Protein AF-A0A8T5QI15-F1 (afdb_monomer_lite)

Structure (mmCIF, N/CA/C/O backbone):
data_AF-A0A8T5QI15-F1
#
_entry.id   AF-A0A8T5QI15-F1
#
loop_
_atom_site.group_PDB
_atom_site.id
_atom_site.type_symbol
_atom_site.label_atom_id
_atom_site.label_alt_id
_atom_site.label_comp_id
_atom_site.label_asym_id
_atom_site.label_entity_id
_atom_site.label_seq_id
_atom_site.pdbx_PDB_ins_code
_atom_site.Cartn_x
_atom_site.Cartn_y
_atom_site.Cartn_z
_atom_site.occupancy
_atom_site.B_iso_or_equiv
_atom_site.auth_seq_id
_atom_site.auth_comp_id
_atom_site.auth_asym_id
_atom_site.auth_atom_id
_atom_site.pdbx_PDB_model_num
ATOM 1 N N . MET A 1 1 ? -49.321 -18.558 -16.484 1.00 40.53 1 MET A N 1
ATOM 2 C CA . MET A 1 1 ? -48.138 -19.032 -15.732 1.00 40.53 1 MET A CA 1
ATOM 3 C C . MET A 1 1 ? -47.062 -17.953 -15.802 1.00 40.53 1 MET A C 1
ATOM 5 O O . MET A 1 1 ? -46.601 -17.663 -16.897 1.00 40.53 1 MET A O 1
ATOM 9 N N . LYS A 1 2 ? -46.728 -17.290 -14.686 1.00 43.88 2 LYS A N 1
ATOM 10 C CA . LYS A 1 2 ? -45.616 -16.323 -14.626 1.00 43.88 2 LYS A CA 1
ATOM 11 C C . LYS A 1 2 ? -44.331 -17.101 -14.332 1.00 43.88 2 LYS A C 1
ATOM 13 O O . LYS A 1 2 ? -44.268 -17.765 -13.304 1.00 43.88 2 LYS A O 1
ATOM 18 N N . LYS A 1 3 ? -43.345 -17.054 -15.235 1.00 44.03 3 LYS A N 1
ATOM 19 C CA . LYS A 1 3 ? -41.995 -17.575 -14.975 1.00 44.03 3 LYS A CA 1
ATOM 20 C C . LYS A 1 3 ? -41.347 -16.692 -13.905 1.00 44.03 3 LYS A C 1
ATOM 22 O O . LYS A 1 3 ? -41.212 -15.491 -14.118 1.00 44.03 3 LYS A O 1
ATOM 27 N N . LEU A 1 4 ? -40.996 -17.279 -12.761 1.00 42.66 4 LEU A N 1
ATOM 28 C CA . LEU A 1 4 ? -40.039 -16.680 -11.836 1.00 42.66 4 LEU A CA 1
ATOM 29 C C . LEU A 1 4 ? -38.669 -16.759 -12.518 1.00 42.66 4 LEU A C 1
ATOM 31 O O . LEU A 1 4 ? -38.132 -17.847 -12.701 1.00 42.66 4 LEU A O 1
ATOM 35 N N . GLU A 1 5 ? -38.136 -15.619 -12.944 1.00 49.59 5 GLU A N 1
ATOM 36 C CA . GLU A 1 5 ? -36.721 -15.507 -13.282 1.00 49.59 5 GLU A CA 1
ATOM 37 C C . GLU A 1 5 ? -35.947 -15.424 -11.963 1.00 49.59 5 GLU A C 1
ATOM 39 O O . GLU A 1 5 ? -35.970 -14.400 -11.277 1.00 49.59 5 GLU A O 1
ATOM 44 N N . GLU A 1 6 ? -35.296 -16.522 -11.576 1.00 47.88 6 GLU A N 1
ATOM 45 C CA . GLU A 1 6 ? -34.283 -16.502 -10.524 1.00 47.88 6 GLU A CA 1
ATOM 46 C C . GLU A 1 6 ? -33.137 -15.593 -10.979 1.00 47.88 6 GLU A C 1
ATOM 48 O O . GLU A 1 6 ? -32.303 -15.953 -11.811 1.00 47.88 6 GLU A O 1
ATOM 53 N N . ARG A 1 7 ? -33.098 -14.375 -10.435 1.00 51.03 7 ARG A N 1
ATOM 54 C CA . ARG A 1 7 ? -31.895 -13.549 -10.471 1.00 51.03 7 ARG A CA 1
ATOM 55 C C . ARG A 1 7 ? -30.858 -14.220 -9.581 1.00 51.03 7 ARG A C 1
ATOM 57 O O . ARG A 1 7 ? -30.904 -14.079 -8.364 1.00 51.03 7 ARG A O 1
ATOM 64 N N . VAL A 1 8 ? -29.923 -14.935 -10.197 1.00 44.97 8 VAL A N 1
ATOM 65 C CA . VAL A 1 8 ? -28.679 -15.338 -9.541 1.00 44.97 8 VAL A CA 1
ATOM 66 C C . VAL A 1 8 ? -27.926 -14.054 -9.198 1.00 44.97 8 VAL A C 1
ATOM 68 O O . VAL A 1 8 ? -27.353 -13.396 -10.065 1.00 44.97 8 VAL A O 1
ATOM 71 N N . GLU A 1 9 ? -28.005 -13.640 -7.939 1.00 50.78 9 GLU A N 1
ATOM 72 C CA . GLU A 1 9 ? -27.246 -12.510 -7.418 1.00 50.78 9 GLU A CA 1
ATOM 73 C C . GLU A 1 9 ? -25.780 -12.960 -7.312 1.00 50.78 9 GLU A C 1
ATOM 75 O O . GLU A 1 9 ? -25.383 -13.630 -6.360 1.00 50.78 9 GLU A O 1
ATOM 80 N N . GLU A 1 10 ? -24.985 -12.696 -8.358 1.00 52.81 10 GLU A N 1
ATOM 81 C CA . GLU A 1 10 ? -23.555 -13.017 -8.365 1.00 52.81 10 GLU A CA 1
ATOM 82 C C . GLU A 1 10 ? -22.890 -12.393 -7.134 1.00 52.81 10 GLU A C 1
ATOM 84 O O . GLU A 1 10 ? -22.953 -11.178 -6.919 1.00 52.81 10 GLU A O 1
ATOM 89 N N . ALA A 1 11 ? -22.242 -13.233 -6.321 1.00 53.06 11 ALA A N 1
ATOM 90 C CA . ALA A 1 11 ? -21.546 -12.782 -5.128 1.00 53.06 11 ALA A CA 1
ATOM 91 C C . ALA A 1 11 ? -20.584 -11.630 -5.481 1.00 53.06 11 ALA A C 1
ATOM 93 O O . ALA A 1 11 ? -19.849 -11.727 -6.471 1.00 53.06 11 ALA A O 1
ATOM 94 N N . PRO A 1 12 ? -20.548 -10.545 -4.684 1.00 56.97 12 PRO A N 1
ATOM 95 C CA . PRO A 1 12 ? -19.725 -9.382 -4.977 1.00 56.97 12 PRO A CA 1
ATOM 96 C C . PRO A 1 12 ? -18.268 -9.800 -5.188 1.00 56.97 12 PRO A C 1
ATOM 98 O O . PRO A 1 12 ? -17.615 -10.286 -4.263 1.00 56.97 12 PRO A O 1
ATOM 101 N N . GLU A 1 13 ? -17.750 -9.596 -6.403 1.00 65.31 13 GLU A N 1
ATOM 102 C CA . GLU A 1 13 ? -16.379 -9.984 -6.736 1.00 65.31 13 GLU A CA 1
ATOM 103 C C . GLU A 1 13 ? -15.408 -9.292 -5.765 1.00 65.31 13 GLU A C 1
ATOM 105 O O . GLU A 1 13 ? -15.380 -8.059 -5.639 1.00 65.31 13 GLU A O 1
ATOM 110 N N . LYS A 1 14 ? -14.654 -10.103 -5.012 1.00 69.62 14 LYS A N 1
ATOM 111 C CA . LYS A 1 14 ? -13.759 -9.618 -3.957 1.00 69.62 14 LYS A CA 1
ATOM 112 C C . LYS A 1 14 ? -12.689 -8.705 -4.561 1.00 69.62 14 LYS A C 1
ATOM 114 O O . LYS A 1 14 ? -12.181 -8.951 -5.653 1.00 69.62 14 LYS A O 1
ATOM 119 N N . THR A 1 15 ? -12.333 -7.641 -3.839 1.00 74.25 15 THR A N 1
ATOM 120 C CA . THR A 1 15 ? -11.245 -6.746 -4.267 1.00 74.25 15 THR A CA 1
ATOM 121 C C . THR A 1 15 ? -9.928 -7.516 -4.260 1.00 74.25 15 THR A C 1
ATOM 123 O O . THR A 1 15 ? -9.578 -8.129 -3.257 1.00 74.25 15 THR A O 1
ATOM 126 N N . GLN A 1 16 ? -9.212 -7.482 -5.379 1.00 82.50 16 GLN A N 1
ATOM 127 C CA . GLN A 1 16 ? -7.931 -8.155 -5.565 1.00 82.50 16 GLN A CA 1
ATOM 128 C C . GLN A 1 16 ? -6.784 -7.156 -5.417 1.00 82.50 16 GLN A C 1
ATOM 130 O O . GLN A 1 16 ? -6.927 -5.986 -5.779 1.00 82.50 16 GLN A O 1
ATOM 135 N N . TYR A 1 17 ? -5.628 -7.631 -4.957 1.00 83.19 17 TYR A N 1
ATOM 136 C CA . TYR A 1 17 ? -4.421 -6.825 -4.791 1.00 83.19 17 TYR A CA 1
ATOM 137 C C . TYR A 1 17 ? -3.203 -7.522 -5.394 1.00 83.19 17 TYR A C 1
ATOM 139 O O . TYR A 1 17 ? -3.154 -8.748 -5.455 1.00 83.19 17 TYR A O 1
ATOM 147 N N . ARG A 1 18 ? -2.219 -6.742 -5.852 1.00 83.56 18 ARG A N 1
ATOM 148 C CA . ARG A 1 18 ? -0.937 -7.262 -6.350 1.00 83.56 18 ARG A CA 1
ATOM 149 C C . ARG A 1 18 ? 0.183 -6.239 -6.223 1.00 83.56 18 ARG A C 1
ATOM 151 O O . ARG A 1 18 ? -0.071 -5.037 -6.236 1.00 83.56 18 ARG A O 1
ATOM 158 N N . ILE A 1 19 ? 1.422 -6.719 -6.235 1.00 84.25 19 ILE A N 1
ATOM 159 C CA . ILE A 1 19 ? 2.612 -5.876 -6.366 1.00 84.25 19 ILE A CA 1
ATOM 160 C C . ILE A 1 19 ? 3.077 -5.882 -7.822 1.00 84.25 19 ILE A C 1
ATOM 162 O O . ILE A 1 19 ? 3.267 -6.942 -8.415 1.00 84.25 19 ILE A O 1
ATOM 166 N N . LYS A 1 20 ? 3.268 -4.698 -8.409 1.00 86.94 20 LYS A N 1
ATOM 167 C CA . LYS A 1 20 ? 3.792 -4.531 -9.769 1.00 86.94 20 LYS A CA 1
ATOM 168 C C . LYS A 1 20 ? 5.178 -3.894 -9.724 1.00 86.94 20 LYS A C 1
ATOM 170 O O . LYS A 1 20 ? 5.340 -2.831 -9.132 1.00 86.94 20 LYS A O 1
ATOM 175 N N . LYS A 1 21 ? 6.153 -4.528 -10.385 1.00 83.38 21 LYS A N 1
ATOM 176 C CA . LYS A 1 21 ? 7.457 -3.927 -10.702 1.00 83.38 21 LYS A CA 1
ATOM 177 C C . LYS A 1 21 ? 7.323 -3.055 -11.949 1.00 83.38 21 LYS A C 1
ATOM 179 O O . LYS A 1 21 ? 6.764 -3.515 -12.943 1.00 83.38 21 LYS A O 1
ATOM 184 N N . VAL A 1 22 ? 7.794 -1.814 -11.882 1.00 82.06 22 VAL A N 1
ATOM 185 C CA . VAL A 1 22 ? 7.758 -0.870 -13.013 1.00 82.06 22 VAL A CA 1
ATOM 186 C C . VAL A 1 22 ? 9.051 -0.943 -13.818 1.00 82.06 22 VAL A C 1
ATOM 188 O O . VAL A 1 22 ? 8.992 -1.160 -15.025 1.00 82.06 22 VAL A O 1
ATOM 191 N N . ARG A 1 23 ? 10.207 -0.885 -13.152 1.00 79.38 23 ARG A N 1
ATOM 192 C CA . ARG A 1 23 ? 11.519 -1.220 -13.724 1.00 79.38 23 ARG A CA 1
ATOM 193 C C . ARG A 1 23 ? 12.021 -2.558 -13.184 1.00 79.38 23 ARG A C 1
ATOM 195 O O . ARG A 1 23 ? 11.716 -2.941 -12.053 1.00 79.38 23 ARG A O 1
ATOM 202 N N . LYS A 1 24 ? 12.786 -3.284 -14.004 1.00 73.88 24 LYS A N 1
ATOM 203 C CA . LYS A 1 24 ? 13.314 -4.614 -13.657 1.00 73.88 24 LYS A CA 1
ATOM 204 C C . LYS A 1 24 ? 14.383 -4.539 -12.561 1.00 73.88 24 LYS A C 1
ATOM 206 O O . LYS A 1 24 ? 14.374 -5.373 -11.657 1.00 73.88 24 LYS A O 1
ATOM 211 N N . ASP A 1 25 ? 15.211 -3.498 -12.608 1.00 74.75 25 ASP A N 1
ATOM 212 C CA . ASP A 1 25 ? 16.479 -3.449 -11.869 1.00 74.75 25 ASP A CA 1
ATOM 213 C C . ASP A 1 25 ? 16.452 -2.522 -10.645 1.00 74.75 25 ASP A C 1
ATOM 215 O O . ASP A 1 25 ? 17.410 -2.475 -9.879 1.00 74.75 25 ASP A O 1
ATOM 219 N N . PHE A 1 26 ? 15.348 -1.803 -10.411 1.00 71.75 26 PHE A N 1
ATOM 220 C CA . PHE A 1 26 ? 15.238 -0.874 -9.286 1.00 71.75 26 PHE A CA 1
ATOM 221 C C . PHE A 1 26 ? 14.334 -1.431 -8.181 1.00 71.75 26 PHE A C 1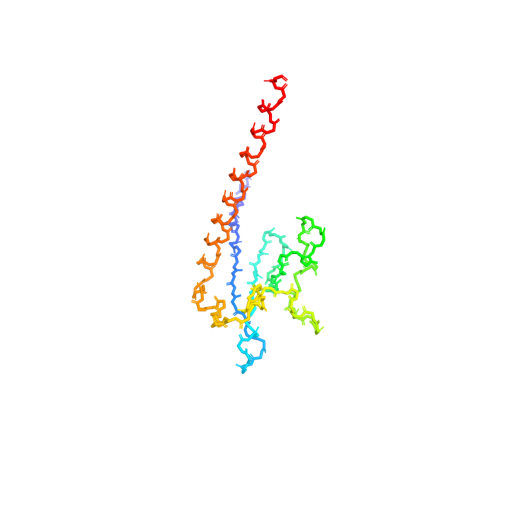
ATOM 223 O O . PHE A 1 26 ? 13.148 -1.698 -8.381 1.00 71.75 26 PHE A O 1
ATOM 230 N N . CYS A 1 27 ? 14.879 -1.612 -6.978 1.00 63.50 27 CYS A N 1
ATOM 231 C CA . CYS A 1 27 ? 14.142 -2.188 -5.850 1.00 63.50 27 CYS A CA 1
ATOM 232 C C . CYS A 1 27 ? 13.020 -1.276 -5.320 1.00 63.50 27 CYS A C 1
ATOM 234 O O . CYS A 1 27 ? 12.024 -1.786 -4.797 1.00 63.50 27 CYS A O 1
ATOM 236 N N . GLY A 1 28 ? 13.150 0.044 -5.509 1.00 65.19 28 GLY A N 1
ATOM 237 C CA . GLY A 1 28 ? 12.154 1.063 -5.156 1.00 65.19 28 GLY A CA 1
ATOM 238 C C . GLY A 1 28 ? 10.891 1.042 -6.026 1.00 65.19 28 GLY A C 1
ATOM 239 O O . GLY A 1 28 ? 9.884 1.643 -5.669 1.00 65.19 28 GLY A O 1
ATOM 240 N N . ASP A 1 29 ? 10.926 0.305 -7.139 1.00 75.75 29 ASP A N 1
ATOM 241 C CA . ASP A 1 29 ? 9.920 0.354 -8.202 1.00 75.75 29 ASP A CA 1
ATOM 242 C C . ASP A 1 29 ? 8.810 -0.696 -8.069 1.00 75.75 29 ASP A C 1
ATOM 244 O O . ASP A 1 29 ? 8.163 -1.091 -9.046 1.00 75.75 29 ASP A O 1
ATOM 248 N N . ARG A 1 30 ? 8.604 -1.195 -6.850 1.00 81.12 30 ARG A N 1
ATOM 249 C CA . ARG A 1 30 ? 7.533 -2.135 -6.518 1.00 81.12 30 ARG A CA 1
ATOM 250 C C . ARG A 1 30 ? 6.368 -1.354 -5.933 1.00 81.12 30 ARG A C 1
ATOM 252 O O . ARG A 1 30 ? 6.504 -0.790 -4.853 1.00 81.12 30 ARG A O 1
ATOM 259 N N . TYR A 1 31 ? 5.229 -1.377 -6.616 1.00 85.62 31 TYR A N 1
ATOM 260 C CA . TYR A 1 31 ? 4.048 -0.601 -6.243 1.00 85.62 31 TYR A CA 1
ATOM 261 C C . TYR A 1 31 ? 2.835 -1.487 -5.995 1.00 85.62 31 TYR A C 1
ATOM 263 O O . TYR A 1 31 ? 2.626 -2.478 -6.704 1.00 85.62 31 TYR A O 1
ATOM 271 N N . LEU A 1 32 ? 2.000 -1.089 -5.036 1.00 86.25 32 LEU A N 1
ATOM 272 C CA . LEU A 1 32 ? 0.732 -1.758 -4.774 1.00 86.25 32 LEU A CA 1
ATOM 273 C C . LEU A 1 32 ? -0.325 -1.353 -5.806 1.00 86.25 32 LEU A C 1
ATOM 275 O O . LEU A 1 32 ? -0.567 -0.169 -6.054 1.00 86.25 32 LEU A O 1
ATOM 279 N N . GLN A 1 33 ? -0.992 -2.356 -6.374 1.00 87.62 33 GLN A N 1
ATOM 280 C CA . GLN A 1 33 ? -2.182 -2.183 -7.192 1.00 87.62 33 GLN A CA 1
ATOM 281 C C . GLN A 1 33 ? -3.381 -2.927 -6.610 1.00 87.62 33 GLN A C 1
ATOM 283 O O . GLN A 1 33 ? -3.230 -3.977 -5.986 1.00 87.62 33 GLN A O 1
ATOM 288 N N . PHE A 1 34 ? -4.578 -2.415 -6.889 1.00 85.69 34 PHE A N 1
ATOM 289 C CA . PHE A 1 34 ? -5.844 -3.069 -6.579 1.00 85.69 34 PHE A CA 1
ATOM 290 C C . PHE A 1 34 ? -6.742 -3.169 -7.815 1.00 85.69 34 PHE A C 1
ATOM 292 O O . PHE A 1 34 ? -6.594 -2.406 -8.772 1.00 85.69 34 PHE A O 1
ATOM 299 N N . LYS A 1 35 ? -7.687 -4.105 -7.782 1.00 83.44 35 LYS A N 1
ATOM 300 C CA . LYS A 1 35 ? -8.723 -4.305 -8.797 1.00 83.44 35 LYS A CA 1
ATOM 301 C C . LYS A 1 35 ? -10.039 -4.638 -8.091 1.00 83.44 35 LYS A C 1
ATOM 303 O O . LYS A 1 35 ? -10.077 -5.536 -7.257 1.00 83.44 35 LYS A O 1
ATOM 308 N N . SER A 1 36 ? -11.104 -3.879 -8.363 1.00 77.38 36 SER A N 1
ATOM 309 C CA . SER A 1 36 ? -12.384 -3.994 -7.645 1.00 77.38 36 SER A CA 1
ATOM 310 C C . SER A 1 36 ? -13.569 -3.644 -8.544 1.00 77.38 36 SER A C 1
ATOM 312 O O . SER A 1 36 ? -13.655 -2.516 -9.040 1.00 77.38 36 SER A O 1
ATOM 314 N N . LYS A 1 37 ? -14.527 -4.568 -8.694 1.00 68.00 37 LYS A N 1
ATOM 315 C CA . LYS A 1 37 ? -15.807 -4.289 -9.367 1.00 68.00 37 LYS A CA 1
ATOM 316 C C . LYS A 1 37 ? -16.728 -3.400 -8.523 1.00 68.00 37 LYS A C 1
ATOM 318 O O . LYS A 1 37 ? -17.384 -2.525 -9.073 1.00 68.00 37 LYS A O 1
ATOM 323 N N . ASN A 1 38 ? -16.709 -3.524 -7.195 1.00 58.34 38 ASN A N 1
ATOM 324 C CA . ASN A 1 38 ? -17.702 -2.859 -6.335 1.00 58.34 38 ASN A CA 1
ATOM 325 C C . ASN A 1 38 ? -17.373 -1.405 -5.991 1.00 58.34 38 ASN A C 1
ATOM 327 O O . ASN A 1 38 ? -18.266 -0.566 -5.959 1.00 58.34 38 ASN A O 1
ATOM 331 N N . LYS A 1 39 ? -16.097 -1.073 -5.749 1.00 52.91 39 LYS A N 1
ATOM 332 C CA . LYS A 1 39 ? -15.722 0.292 -5.329 1.00 52.91 39 LYS A CA 1
ATOM 333 C C . LYS A 1 39 ? -15.603 1.280 -6.490 1.00 52.91 39 LYS A C 1
ATOM 335 O O . LYS A 1 39 ? -15.648 2.486 -6.262 1.00 52.91 39 LYS A O 1
ATOM 340 N N . CYS A 1 40 ? -15.436 0.796 -7.724 1.00 50.84 40 CYS A N 1
ATOM 341 C CA . CYS A 1 40 ? -15.235 1.663 -8.889 1.00 50.84 40 CYS A CA 1
ATOM 342 C C . CYS A 1 40 ? -15.938 1.203 -10.179 1.00 50.84 40 CYS A C 1
ATOM 344 O O . CYS A 1 40 ? -15.774 1.894 -11.175 1.00 50.84 40 CYS A O 1
ATOM 346 N N . LYS A 1 41 ? -16.680 0.079 -10.216 1.00 53.59 41 LYS A N 1
ATOM 347 C CA . LYS A 1 41 ? -17.199 -0.539 -11.464 1.00 53.59 41 LYS A CA 1
ATOM 348 C C . LYS A 1 41 ? -16.119 -0.764 -12.534 1.00 53.59 41 LYS A C 1
ATOM 350 O O . LYS A 1 41 ? -16.395 -0.729 -13.728 1.00 53.59 41 LYS A O 1
ATOM 355 N N . ILE A 1 42 ? -14.866 -0.956 -12.121 1.00 58.03 42 ILE A N 1
ATOM 356 C CA . ILE A 1 42 ? -13.721 -0.982 -13.034 1.00 58.03 42 ILE A CA 1
ATOM 357 C C . ILE A 1 42 ? -12.924 -2.261 -12.798 1.00 58.03 42 ILE A C 1
ATOM 359 O O . ILE A 1 42 ? -12.251 -2.427 -11.783 1.00 58.03 42 ILE A O 1
ATOM 363 N N . ASN A 1 43 ? -12.959 -3.152 -13.788 1.00 72.88 43 ASN A N 1
ATOM 364 C CA . ASN A 1 43 ? -12.259 -4.437 -13.793 1.00 72.88 43 ASN A CA 1
ATOM 365 C C . ASN A 1 43 ? -10.760 -4.294 -14.162 1.00 72.88 43 ASN A C 1
ATOM 367 O O . ASN A 1 43 ? -10.189 -5.158 -14.829 1.00 72.88 43 ASN A O 1
ATOM 371 N N . VAL A 1 44 ? -10.118 -3.189 -13.762 1.00 83.50 44 VAL A N 1
ATOM 372 C CA . VAL A 1 44 ? -8.755 -2.804 -14.175 1.00 83.50 44 VAL A CA 1
ATOM 373 C C . VAL A 1 44 ? -7.881 -2.541 -12.952 1.00 83.50 44 VAL A C 1
ATOM 375 O O . VAL A 1 44 ? -8.341 -1.982 -11.959 1.00 83.50 44 VAL A O 1
ATOM 378 N N . TRP A 1 45 ? -6.610 -2.935 -13.041 1.00 86.94 45 TRP A N 1
ATOM 379 C CA . TRP A 1 45 ? -5.607 -2.699 -12.007 1.00 86.94 45 TRP A CA 1
ATOM 380 C C . TRP A 1 45 ? -5.241 -1.219 -11.895 1.00 86.94 45 TRP A C 1
ATOM 382 O O . TRP A 1 45 ? -4.845 -0.598 -12.882 1.00 86.94 45 TRP A O 1
ATOM 392 N N . ARG A 1 46 ? -5.326 -0.677 -10.682 1.00 87.06 46 ARG A N 1
ATOM 393 C CA . ARG A 1 46 ? -5.029 0.723 -10.365 1.00 87.06 46 ARG A CA 1
ATOM 394 C C . ARG A 1 46 ? -4.012 0.823 -9.244 1.00 87.06 46 ARG A C 1
ATOM 396 O O . ARG A 1 46 ? -4.028 -0.006 -8.340 1.00 87.06 46 ARG A O 1
ATOM 403 N N . TYR A 1 47 ? -3.144 1.825 -9.300 1.00 89.19 47 TYR A N 1
ATOM 404 C CA . TYR A 1 47 ? -2.156 2.093 -8.258 1.00 89.19 47 TYR A CA 1
ATOM 405 C C . TYR A 1 47 ? -2.817 2.685 -7.012 1.00 89.19 47 TYR A C 1
ATOM 407 O O . TYR A 1 47 ? -3.746 3.487 -7.118 1.00 89.19 47 TYR A O 1
ATOM 415 N N . VAL A 1 48 ? -2.349 2.262 -5.836 1.00 86.12 48 VAL A N 1
ATOM 416 C CA . VAL A 1 48 ? -2.830 2.761 -4.542 1.00 86.12 48 VAL A CA 1
ATOM 417 C C . VAL A 1 48 ? -2.063 4.035 -4.184 1.00 86.12 48 VAL A C 1
ATOM 419 O O . VAL A 1 48 ? -0.836 3.975 -4.100 1.00 86.12 48 VAL A O 1
ATOM 422 N N . PRO A 1 49 ? -2.728 5.181 -3.975 1.00 84.62 49 PRO A N 1
ATOM 423 C CA . PRO A 1 49 ? -2.045 6.387 -3.534 1.00 84.62 49 PRO A CA 1
ATOM 424 C C . PRO A 1 49 ? -1.547 6.272 -2.089 1.00 84.62 49 PRO A C 1
ATOM 426 O O . PRO A 1 49 ? -2.147 5.596 -1.253 1.00 84.62 49 PRO A O 1
ATOM 429 N N . CYS A 1 50 ? -0.454 6.966 -1.796 1.00 80.38 50 CYS A N 1
ATOM 430 C CA . CYS A 1 50 ? 0.096 7.139 -0.459 1.00 80.38 50 CYS A CA 1
ATOM 431 C C . CYS A 1 50 ? -0.868 7.915 0.448 1.00 80.38 50 CYS A C 1
ATOM 433 O O . CYS A 1 50 ? -1.518 8.876 0.024 1.00 80.38 50 CYS A O 1
ATOM 435 N N . GLU A 1 51 ? -0.893 7.569 1.736 1.00 68.94 51 GLU A N 1
ATOM 436 C CA . GLU A 1 51 ? -1.581 8.389 2.737 1.00 68.94 51 GLU A CA 1
ATOM 437 C C . GLU A 1 51 ? -0.979 9.803 2.795 1.00 68.94 51 GLU A C 1
ATOM 439 O O . GLU A 1 51 ? 0.241 9.971 2.836 1.00 68.94 51 GLU A O 1
ATOM 444 N N . GLY A 1 52 ? -1.842 10.819 2.860 1.00 64.25 52 GLY A N 1
ATOM 445 C CA . GLY A 1 52 ? -1.446 12.227 2.976 1.00 64.25 52 GLY A CA 1
ATOM 446 C C . GLY A 1 52 ? -1.185 12.934 1.644 1.00 64.25 52 GLY A C 1
ATOM 447 O O . GLY A 1 52 ? -1.165 14.162 1.615 1.00 64.25 52 GLY A O 1
ATOM 448 N N . TRP A 1 53 ? -1.069 12.202 0.528 1.00 65.25 53 TRP A N 1
ATOM 449 C CA . TRP A 1 53 ? -0.979 12.827 -0.798 1.00 65.25 53 TRP A CA 1
ATOM 450 C C . TRP A 1 53 ? -2.302 13.483 -1.219 1.00 65.25 53 TRP A C 1
ATOM 452 O O . TRP A 1 53 ? -2.330 14.516 -1.890 1.00 65.25 53 TRP A O 1
ATOM 462 N N . HIS A 1 54 ? -3.425 12.921 -0.771 1.00 59.44 54 HIS A N 1
ATOM 463 C CA . HIS A 1 54 ? -4.744 13.483 -1.024 1.00 59.44 54 HIS A CA 1
ATOM 464 C C . HIS A 1 54 ? -5.200 14.320 0.170 1.00 59.44 54 HIS A C 1
ATOM 466 O O . HIS A 1 54 ? -5.426 13.806 1.259 1.00 59.44 54 HIS A O 1
ATOM 472 N N . ARG A 1 55 ? -5.395 15.625 -0.063 1.00 55.12 55 ARG A N 1
ATOM 473 C CA . ARG A 1 55 ? -5.959 16.574 0.920 1.00 55.12 55 ARG A CA 1
ATOM 474 C C . ARG A 1 55 ? -7.429 16.297 1.274 1.00 55.12 55 ARG A C 1
ATOM 476 O O . ARG A 1 55 ? -7.970 16.927 2.175 1.00 55.12 55 ARG A O 1
ATOM 483 N N . ASN A 1 56 ? -8.086 15.382 0.561 1.00 51.91 56 ASN A N 1
ATOM 484 C CA . ASN A 1 56 ? -9.490 15.043 0.763 1.00 51.91 56 ASN A CA 1
ATOM 485 C C . ASN A 1 56 ? -9.633 13.738 1.547 1.00 51.91 56 ASN A C 1
ATOM 487 O O . ASN A 1 56 ? -8.903 12.781 1.309 1.00 51.91 56 ASN A O 1
ATOM 491 N N . ARG A 1 57 ? -10.654 13.676 2.413 1.00 57.31 57 ARG A N 1
ATOM 492 C CA . ARG A 1 57 ? -10.986 12.502 3.245 1.00 57.31 57 ARG A CA 1
ATOM 493 C C . ARG A 1 57 ? -11.337 11.235 2.448 1.00 57.31 57 ARG A C 1
ATOM 495 O O . ARG A 1 57 ? -11.408 10.163 3.034 1.00 57.31 57 ARG A O 1
ATOM 502 N N . TYR A 1 58 ? -11.546 11.346 1.133 1.00 62.56 58 TYR A N 1
ATOM 503 C CA . TYR A 1 58 ? -11.914 10.229 0.266 1.00 62.56 58 TYR A CA 1
ATOM 504 C C . TYR A 1 58 ? -11.076 10.221 -1.013 1.00 62.56 58 TYR A C 1
ATOM 506 O O . TYR A 1 58 ? -11.083 11.190 -1.777 1.00 62.56 58 TYR A O 1
ATOM 514 N N . VAL A 1 59 ? -10.399 9.099 -1.255 1.00 65.06 59 VAL A N 1
ATOM 515 C CA . VAL A 1 59 ? -9.705 8.796 -2.511 1.00 65.06 59 VAL A CA 1
ATOM 516 C C . VAL A 1 59 ? -10.753 8.492 -3.584 1.00 65.06 59 VAL A C 1
ATOM 518 O O . VAL A 1 59 ? -11.585 7.600 -3.405 1.00 65.06 59 VAL A O 1
ATOM 521 N N . LYS A 1 60 ? -10.748 9.234 -4.696 1.00 72.31 60 LYS A N 1
ATOM 522 C CA . LYS A 1 60 ? -11.649 9.004 -5.837 1.00 72.31 60 LYS A CA 1
ATOM 523 C C . LYS A 1 60 ? -10.977 8.097 -6.867 1.00 72.31 60 LYS A C 1
ATOM 525 O O . LYS A 1 60 ? -9.761 7.991 -6.922 1.00 72.31 60 LYS A O 1
ATOM 530 N N . GLY A 1 61 ? -11.751 7.503 -7.777 1.00 70.25 61 GLY A N 1
ATOM 531 C CA . GLY A 1 61 ? -11.188 6.643 -8.833 1.00 70.25 61 GLY A CA 1
ATOM 532 C C . GLY A 1 61 ? -10.115 7.324 -9.703 1.00 70.25 61 GLY A C 1
ATOM 533 O O . GLY A 1 61 ? -9.186 6.659 -10.155 1.00 70.25 61 GLY A O 1
ATOM 534 N N . LYS A 1 62 ? -10.200 8.651 -9.891 1.00 76.44 62 LYS A N 1
ATOM 535 C CA . LYS A 1 62 ? -9.189 9.453 -10.609 1.00 76.44 62 LYS A CA 1
ATOM 536 C C . LYS A 1 62 ? -7.843 9.557 -9.883 1.00 76.44 62 LYS A C 1
ATOM 538 O O . LYS A 1 62 ? -6.831 9.799 -10.526 1.00 76.44 62 LYS A O 1
ATOM 543 N N . ASP A 1 63 ? -7.849 9.370 -8.568 1.00 79.06 63 ASP A N 1
ATOM 544 C CA . ASP A 1 63 ? -6.665 9.411 -7.711 1.00 79.06 63 ASP A CA 1
ATOM 545 C C . ASP A 1 63 ? -5.900 8.073 -7.741 1.00 79.06 63 ASP A C 1
ATOM 547 O O . ASP A 1 63 ? -4.763 7.988 -7.287 1.00 79.06 63 ASP A O 1
ATOM 551 N N . CYS A 1 64 ? -6.506 7.036 -8.332 1.00 85.25 64 CYS A N 1
ATOM 552 C CA . CYS A 1 64 ? -5.938 5.704 -8.500 1.00 85.25 64 CYS A CA 1
ATOM 553 C C . CYS A 1 64 ? -5.709 5.419 -9.998 1.00 85.25 64 CYS A C 1
ATOM 555 O O . CYS A 1 64 ? -6.553 4.775 -10.631 1.00 85.25 64 CYS A O 1
ATOM 557 N N . PRO A 1 65 ? -4.629 5.912 -10.623 1.00 88.69 65 PRO A N 1
ATOM 558 C CA . PRO A 1 65 ? -4.404 5.752 -12.055 1.00 88.69 65 PRO A CA 1
ATOM 559 C C . PRO A 1 65 ? -4.051 4.299 -12.412 1.00 88.69 65 PRO A C 1
ATOM 561 O O . PRO A 1 65 ? -3.661 3.501 -11.560 1.00 88.69 65 PRO A O 1
ATOM 564 N N . THR A 1 66 ? -4.202 3.929 -13.683 1.00 89.12 66 THR A N 1
ATOM 565 C CA . THR A 1 66 ? -3.855 2.591 -14.210 1.00 89.12 66 THR A CA 1
ATOM 566 C C . THR A 1 66 ? -2.388 2.481 -14.640 1.00 89.12 66 THR A C 1
ATOM 568 O O . THR A 1 66 ? -1.851 1.377 -14.755 1.00 89.12 66 THR A O 1
ATOM 571 N N . SER A 1 67 ? -1.729 3.622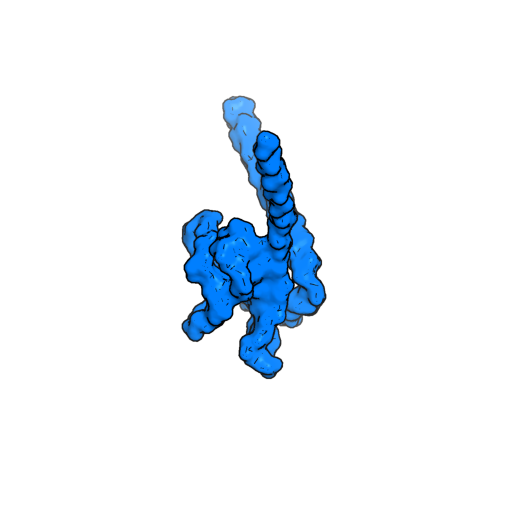 -14.841 1.00 89.38 67 SER A N 1
ATOM 572 C CA . SER A 1 67 ? -0.293 3.805 -15.077 1.00 89.38 67 SER A CA 1
ATOM 573 C C . SER A 1 67 ? 0.281 4.744 -14.013 1.00 89.38 67 SER A C 1
ATOM 575 O O . SER A 1 67 ? -0.455 5.546 -1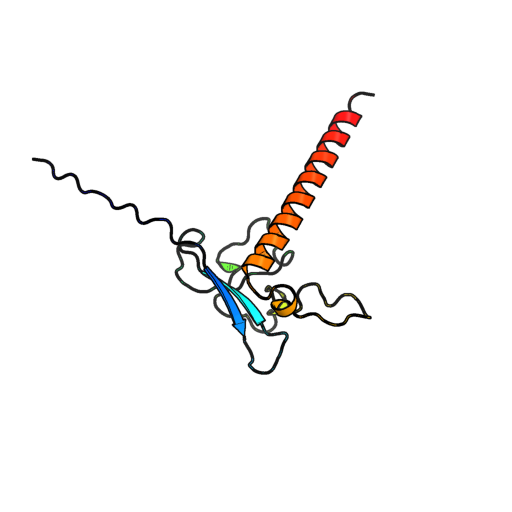3.439 1.00 89.38 67 SER A O 1
ATOM 577 N N . LEU A 1 68 ? 1.582 4.648 -13.728 1.00 87.25 68 LEU A N 1
ATOM 578 C CA . LEU A 1 68 ? 2.224 5.658 -12.892 1.00 87.25 68 LEU A CA 1
ATOM 579 C C . LEU A 1 68 ? 2.457 6.922 -13.725 1.00 87.25 68 LEU A C 1
ATOM 581 O O . LEU A 1 68 ? 3.046 6.825 -14.803 1.00 87.25 68 LEU A O 1
ATOM 585 N N . PRO A 1 69 ? 1.995 8.092 -13.262 1.00 83.62 69 PRO A N 1
ATOM 586 C CA . PRO A 1 69 ? 2.357 9.346 -13.886 1.00 83.62 69 PRO A CA 1
ATOM 587 C C . PRO A 1 69 ? 3.841 9.626 -13.638 1.00 83.62 69 PRO A C 1
ATOM 589 O O . PRO A 1 69 ? 4.314 9.509 -12.507 1.00 83.62 69 PRO A O 1
ATOM 592 N N . TYR A 1 70 ? 4.537 10.024 -14.701 1.00 81.69 70 TYR A N 1
ATOM 593 C CA . TYR A 1 70 ? 5.945 10.405 -14.653 1.00 81.69 70 TYR A CA 1
ATOM 594 C C . TYR A 1 70 ? 6.194 11.495 -13.599 1.00 81.69 70 TYR A C 1
ATOM 596 O O . TYR A 1 70 ? 5.395 12.431 -13.483 1.00 81.69 70 TYR A O 1
ATOM 604 N N . MET A 1 71 ? 7.289 11.372 -12.843 1.00 81.62 71 MET A N 1
ATOM 605 C CA . MET A 1 71 ? 7.701 12.284 -11.757 1.00 81.62 71 MET A CA 1
ATOM 606 C C . MET A 1 71 ? 6.709 12.390 -10.587 1.00 81.62 71 MET A C 1
ATOM 608 O O . MET A 1 71 ? 6.815 13.280 -9.742 1.00 81.62 71 MET A O 1
ATOM 612 N N . ARG A 1 72 ? 5.703 11.517 -10.532 1.00 80.88 72 ARG A N 1
ATOM 613 C CA . ARG A 1 72 ? 4.693 11.471 -9.465 1.00 80.88 72 ARG A CA 1
ATOM 614 C C . ARG A 1 72 ? 4.627 10.099 -8.813 1.00 80.88 72 ARG A C 1
ATOM 616 O O . ARG A 1 72 ? 3.659 9.784 -8.133 1.00 80.88 72 ARG A O 1
ATOM 623 N N . GLU A 1 73 ? 5.638 9.270 -9.011 1.00 83.75 73 GLU A N 1
ATOM 624 C CA . GLU A 1 73 ? 5.665 7.893 -8.545 1.00 83.75 73 GLU A CA 1
ATOM 625 C C . GLU A 1 73 ? 5.6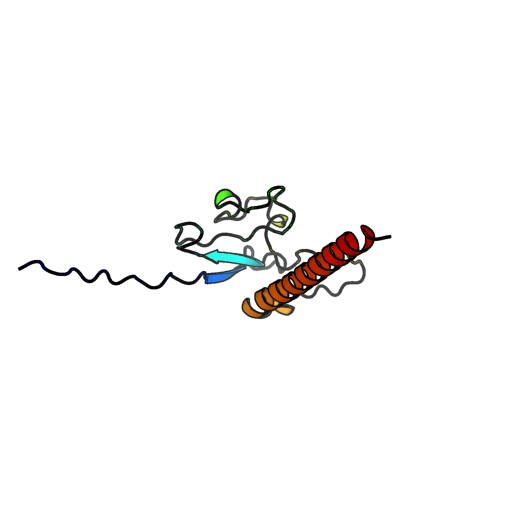70 7.808 -7.009 1.00 83.75 73 GLU A C 1
ATOM 627 O O . GLU A 1 73 ? 5.039 6.921 -6.440 1.00 83.75 73 GLU A O 1
ATOM 632 N N . THR A 1 74 ? 6.289 8.774 -6.325 1.00 80.69 74 THR A N 1
ATOM 633 C CA . THR A 1 74 ? 6.334 8.873 -4.850 1.00 80.69 74 THR A CA 1
ATOM 634 C C . THR A 1 74 ? 4.967 9.136 -4.208 1.00 80.69 74 THR A C 1
ATOM 636 O O . THR A 1 74 ? 4.773 8.900 -3.013 1.00 80.69 74 THR A O 1
ATOM 639 N N . ALA A 1 75 ? 3.985 9.574 -5.000 1.00 82.12 75 ALA A N 1
ATOM 640 C CA . ALA A 1 75 ? 2.603 9.747 -4.570 1.00 82.12 75 ALA A CA 1
ATOM 641 C C . ALA A 1 75 ? 1.854 8.420 -4.366 1.00 82.12 75 ALA A C 1
ATOM 643 O O . ALA A 1 75 ? 0.731 8.435 -3.863 1.00 82.12 75 ALA A O 1
ATOM 644 N N . PHE A 1 76 ? 2.437 7.288 -4.769 1.00 86.69 76 PHE A N 1
ATOM 645 C CA . PHE A 1 76 ? 1.806 5.968 -4.739 1.00 86.69 76 PHE A CA 1
ATOM 646 C C . PHE A 1 76 ? 2.555 5.010 -3.833 1.00 86.69 76 PHE A C 1
ATOM 648 O O . PHE A 1 76 ? 3.774 5.076 -3.732 1.00 86.69 76 PHE A O 1
ATOM 655 N N . LEU A 1 77 ? 1.829 4.097 -3.190 1.00 83.25 77 LEU A N 1
ATOM 656 C CA . LEU A 1 77 ? 2.405 3.177 -2.224 1.00 83.25 77 LEU A CA 1
ATOM 657 C C . LEU A 1 77 ? 3.461 2.294 -2.905 1.00 83.25 77 LEU A C 1
ATOM 659 O O . LEU A 1 77 ? 3.138 1.449 -3.746 1.00 83.25 77 LEU A O 1
ATOM 663 N N . HIS A 1 78 ? 4.716 2.515 -2.520 1.00 81.50 78 HIS A N 1
ATOM 664 C CA . HIS A 1 78 ? 5.904 1.890 -3.090 1.00 81.50 78 HIS A CA 1
ATOM 665 C C . HIS A 1 78 ? 6.765 1.241 -2.008 1.00 81.50 78 HIS A C 1
ATOM 667 O O . HIS A 1 78 ? 6.541 1.433 -0.810 1.00 81.50 78 HIS A O 1
ATOM 673 N N . SER A 1 79 ? 7.782 0.485 -2.420 1.00 72.69 79 SER A N 1
ATOM 674 C CA . SER A 1 79 ? 8.577 -0.335 -1.502 1.00 72.69 79 SER A CA 1
ATOM 675 C C . SER A 1 79 ? 9.371 0.429 -0.442 1.00 72.69 79 SER A C 1
ATOM 677 O O . SER A 1 79 ? 9.801 -0.189 0.535 1.00 72.69 79 SER A O 1
ATOM 679 N N . LEU A 1 80 ? 9.531 1.743 -0.612 1.00 69.81 80 LEU A N 1
ATOM 680 C CA . LEU A 1 80 ? 10.269 2.633 0.288 1.00 69.81 80 LEU A CA 1
ATOM 681 C C . LEU A 1 80 ? 9.366 3.672 0.982 1.00 69.81 80 LEU A C 1
ATOM 683 O O . LEU A 1 80 ? 9.863 4.537 1.703 1.00 69.81 80 LEU A O 1
ATOM 687 N N . HIS A 1 81 ? 8.040 3.577 0.819 1.00 69.94 81 HIS A N 1
ATOM 688 C CA . HIS A 1 81 ? 7.105 4.546 1.389 1.00 69.94 81 HIS A CA 1
ATOM 689 C C . HIS A 1 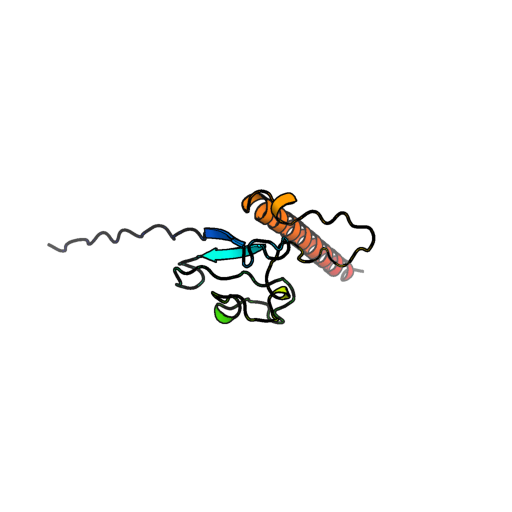81 ? 7.299 4.707 2.911 1.00 69.94 81 HIS A C 1
ATOM 691 O O . HIS A 1 81 ? 7.292 3.722 3.652 1.00 69.94 81 HIS A O 1
ATOM 697 N N . ARG A 1 82 ? 7.458 5.960 3.374 1.00 58.62 82 ARG A N 1
ATOM 698 C CA . ARG A 1 82 ? 7.685 6.369 4.782 1.00 58.62 82 ARG A CA 1
ATOM 699 C C . ARG A 1 82 ? 8.976 5.857 5.444 1.00 58.62 82 ARG A C 1
ATOM 701 O O . ARG A 1 82 ? 9.141 6.059 6.645 1.00 58.62 82 ARG A O 1
ATOM 708 N N . LYS A 1 83 ? 9.911 5.253 4.699 1.00 55.28 83 LYS A N 1
ATOM 709 C CA . LYS A 1 83 ? 11.182 4.733 5.249 1.00 55.28 83 LYS A CA 1
ATOM 710 C C . LYS A 1 83 ? 12.399 5.640 5.050 1.00 55.28 83 LYS A C 1
ATOM 712 O O . LYS A 1 83 ? 13.449 5.370 5.614 1.00 55.28 83 LYS A O 1
ATOM 717 N N . GLU A 1 84 ? 12.254 6.739 4.321 1.00 54.84 84 GLU A N 1
ATOM 718 C CA . GLU A 1 84 ? 13.371 7.617 3.931 1.00 54.84 84 GLU A CA 1
ATOM 719 C C . GLU A 1 84 ? 13.810 8.610 5.028 1.00 54.84 84 GLU A C 1
ATOM 721 O O . GLU A 1 84 ? 14.760 9.358 4.837 1.00 54.84 84 GLU A O 1
ATOM 726 N N . ARG A 1 85 ? 13.128 8.654 6.182 1.00 49.22 85 ARG A N 1
ATOM 727 C CA . ARG A 1 85 ? 13.333 9.698 7.206 1.00 49.22 85 ARG A CA 1
ATOM 728 C C . ARG A 1 85 ? 14.242 9.328 8.378 1.00 49.22 85 ARG A C 1
ATOM 730 O O . ARG A 1 85 ? 14.293 10.098 9.331 1.00 49.22 85 ARG A O 1
ATOM 737 N N . ASN A 1 86 ? 14.947 8.198 8.348 1.00 46.72 86 ASN A N 1
ATOM 738 C CA . ASN A 1 86 ? 15.887 7.871 9.422 1.00 46.72 86 ASN A CA 1
ATOM 739 C C . ASN A 1 86 ? 17.289 7.504 8.859 1.00 46.72 86 ASN A C 1
ATOM 741 O O . ASN A 1 86 ? 17.397 6.592 8.035 1.00 46.72 86 ASN A O 1
ATOM 745 N N . PRO A 1 87 ? 18.339 8.258 9.252 1.00 44.19 87 PRO A N 1
ATOM 746 C CA . PRO A 1 87 ? 19.673 8.228 8.646 1.00 44.19 87 PRO A CA 1
ATOM 747 C C . PRO A 1 87 ? 20.573 7.032 9.028 1.00 44.19 87 PRO A C 1
ATOM 749 O O . PRO A 1 87 ? 21.676 6.943 8.501 1.00 44.19 87 PRO A O 1
ATOM 752 N N . GLU A 1 88 ? 20.131 6.082 9.861 1.00 53.91 88 GLU A N 1
ATOM 753 C CA . GLU A 1 88 ? 20.886 4.842 10.174 1.00 53.91 88 GLU A CA 1
ATOM 754 C C . GLU A 1 88 ? 20.411 3.595 9.391 1.00 53.91 88 GLU A C 1
ATOM 756 O O . GLU A 1 88 ? 20.924 2.484 9.551 1.00 53.91 88 GLU A O 1
ATOM 761 N N . LEU A 1 89 ? 19.354 3.726 8.588 1.00 50.62 89 LEU A N 1
ATOM 762 C CA . LEU A 1 89 ? 18.454 2.607 8.343 1.00 50.62 89 LEU A CA 1
ATOM 763 C C . LEU A 1 89 ? 18.891 1.629 7.256 1.00 50.62 89 LEU A C 1
ATOM 765 O O . LEU A 1 89 ? 18.766 1.879 6.059 1.00 50.62 89 LEU A O 1
ATOM 769 N N . ARG A 1 90 ? 19.186 0.410 7.704 1.00 50.16 90 ARG A N 1
ATOM 770 C CA . ARG A 1 90 ? 18.954 -0.841 6.971 1.00 50.16 90 ARG A CA 1
ATOM 771 C C . ARG A 1 90 ? 17.546 -0.828 6.351 1.00 50.16 90 ARG A C 1
ATOM 773 O O . ARG A 1 90 ? 16.552 -1.128 7.015 1.00 50.16 90 ARG A O 1
ATOM 780 N N . LEU A 1 91 ? 17.460 -0.427 5.085 1.00 51.03 91 LEU A N 1
ATOM 781 C CA . LEU A 1 91 ? 16.214 -0.280 4.336 1.00 51.03 91 LEU A CA 1
ATOM 782 C C . LEU A 1 91 ? 15.561 -1.650 4.123 1.00 51.03 91 LEU A C 1
ATOM 784 O O . LEU A 1 91 ? 15.809 -2.311 3.122 1.00 51.03 91 LEU A O 1
ATOM 788 N N . MET A 1 92 ? 14.699 -2.077 5.044 1.00 56.06 92 MET A N 1
ATOM 789 C CA . MET A 1 92 ? 13.898 -3.279 4.818 1.00 56.06 92 MET A CA 1
ATOM 790 C C . MET A 1 92 ? 12.849 -2.968 3.746 1.00 56.06 92 MET A C 1
ATOM 792 O O . MET A 1 92 ? 12.030 -2.061 3.928 1.00 56.06 92 MET A O 1
ATOM 796 N N . GLN A 1 93 ? 12.852 -3.677 2.622 1.00 60.94 93 GLN A N 1
ATOM 797 C CA . GLN A 1 93 ? 11.905 -3.388 1.539 1.00 60.94 93 GLN A CA 1
ATOM 798 C C . GLN A 1 93 ? 10.472 -3.706 1.992 1.00 60.94 93 GLN A C 1
ATOM 800 O O . GLN A 1 93 ? 10.258 -4.598 2.809 1.00 60.94 93 GLN A O 1
ATOM 805 N N . PHE A 1 94 ? 9.459 -3.007 1.470 1.00 66.19 94 PHE A N 1
ATOM 806 C CA . PHE A 1 94 ? 8.047 -3.325 1.752 1.00 66.19 94 PHE A CA 1
ATOM 807 C C . PHE A 1 94 ? 7.726 -4.810 1.567 1.00 66.19 94 PHE A C 1
ATOM 809 O O . PHE A 1 94 ? 7.059 -5.385 2.407 1.00 66.19 94 PHE A O 1
ATOM 816 N N . THR A 1 95 ? 8.244 -5.439 0.510 1.00 59.94 95 THR A N 1
ATOM 817 C CA . THR A 1 95 ? 8.042 -6.874 0.246 1.00 59.94 95 THR A CA 1
ATOM 818 C C . THR A 1 95 ? 8.851 -7.794 1.155 1.00 59.94 95 THR A C 1
ATOM 820 O O . THR A 1 95 ? 8.629 -8.991 1.157 1.00 59.94 95 THR A O 1
ATOM 823 N N . GLU A 1 96 ? 9.838 -7.259 1.865 1.00 66.19 96 GLU A N 1
ATOM 824 C CA . GLU A 1 96 ? 10.562 -7.976 2.918 1.00 66.19 96 GLU A CA 1
ATOM 825 C C . GLU A 1 96 ? 9.793 -7.883 4.241 1.00 66.19 96 GLU A C 1
ATOM 827 O O . GLU A 1 96 ? 9.671 -8.862 4.962 1.00 66.19 96 GLU A O 1
ATOM 832 N N . LYS A 1 97 ? 9.234 -6.700 4.533 1.00 68.81 97 LYS A N 1
ATOM 833 C CA . LYS A 1 97 ? 8.416 -6.451 5.727 1.00 68.81 97 LYS A CA 1
ATOM 834 C C . LYS A 1 97 ? 7.031 -7.107 5.635 1.00 68.81 97 LYS A C 1
ATOM 836 O O . LYS A 1 97 ? 6.494 -7.530 6.648 1.00 68.81 97 LYS A O 1
ATOM 841 N N . TYR A 1 98 ? 6.467 -7.157 4.432 1.00 72.31 98 TYR A N 1
ATOM 842 C CA . TYR A 1 98 ? 5.163 -7.728 4.102 1.00 72.31 98 TYR A CA 1
ATOM 843 C C . TYR A 1 98 ? 5.344 -8.672 2.905 1.00 72.31 98 TYR A C 1
ATOM 845 O O . TYR A 1 98 ? 5.133 -8.268 1.752 1.00 72.31 98 TYR A O 1
ATOM 853 N N . PRO A 1 99 ? 5.837 -9.901 3.146 1.00 65.44 99 PRO A N 1
ATOM 854 C CA . PRO A 1 99 ? 6.098 -10.879 2.091 1.00 65.44 99 PRO A CA 1
ATOM 855 C C . PRO A 1 99 ? 4.832 -11.257 1.323 1.00 65.44 99 PRO A C 1
ATOM 857 O O . PRO A 1 99 ? 4.910 -11.580 0.135 1.00 65.44 99 PRO A O 1
ATOM 860 N N . ASN A 1 100 ? 3.662 -11.138 1.952 1.00 72.00 100 ASN A N 1
ATOM 861 C CA . ASN A 1 100 ? 2.388 -11.173 1.259 1.00 72.00 100 ASN A CA 1
ATOM 862 C C . ASN A 1 100 ? 1.546 -9.919 1.569 1.00 72.00 100 ASN A C 1
ATOM 864 O O . ASN A 1 100 ? 1.801 -9.160 2.503 1.00 72.00 100 ASN A O 1
ATOM 868 N N . ILE A 1 101 ? 0.537 -9.673 0.733 1.00 70.38 101 ILE A N 1
ATOM 869 C CA . ILE A 1 101 ? -0.291 -8.470 0.848 1.00 70.38 101 ILE A CA 1
ATOM 870 C C . ILE A 1 101 ? -1.276 -8.518 2.027 1.00 70.38 101 ILE A C 1
ATOM 872 O O . ILE A 1 101 ? -1.711 -7.466 2.490 1.00 70.38 101 ILE A O 1
ATOM 876 N N . GLN A 1 102 ? -1.616 -9.712 2.515 1.00 74.06 102 GLN A N 1
ATOM 877 C CA . GLN A 1 102 ? -2.460 -9.889 3.693 1.00 74.06 102 GLN A CA 1
ATOM 878 C C . GLN A 1 102 ? -1.742 -9.375 4.944 1.00 74.06 102 GLN A C 1
ATOM 880 O O . GLN A 1 102 ? -2.332 -8.574 5.658 1.00 74.06 102 GLN A O 1
ATOM 885 N N . ASP A 1 103 ? -0.450 -9.682 5.113 1.00 74.38 103 ASP A N 1
ATOM 886 C CA . ASP A 1 103 ? 0.366 -9.171 6.229 1.00 74.38 103 ASP A CA 1
ATOM 887 C C . ASP A 1 103 ? 0.342 -7.637 6.290 1.00 74.38 103 ASP A C 1
ATOM 889 O O . ASP A 1 103 ? 0.300 -7.021 7.356 1.00 74.38 103 ASP A O 1
ATOM 893 N N . TYR A 1 104 ? 0.361 -6.995 5.117 1.00 76.19 104 TYR A N 1
ATOM 894 C CA . TYR A 1 104 ? 0.241 -5.546 5.026 1.00 76.19 104 TYR A CA 1
ATOM 895 C C . TYR A 1 104 ? -1.139 -5.059 5.480 1.00 76.19 104 TYR A C 1
ATOM 897 O O . TYR A 1 104 ? -1.221 -4.075 6.214 1.00 76.19 104 TYR A O 1
ATOM 905 N N . PHE A 1 105 ? -2.223 -5.715 5.059 1.00 73.62 105 PHE A N 1
ATOM 906 C CA . PHE A 1 105 ? -3.567 -5.323 5.486 1.00 73.62 105 PHE A CA 1
ATOM 907 C C . PHE A 1 105 ? -3.803 -5.548 6.968 1.00 73.62 105 PHE A C 1
ATOM 909 O O . PHE A 1 105 ? -4.380 -4.671 7.605 1.00 73.62 105 PHE A O 1
ATOM 916 N N . ASP A 1 106 ? -3.327 -6.661 7.512 1.00 79.19 106 ASP A N 1
ATOM 917 C CA . ASP A 1 106 ? -3.438 -6.967 8.934 1.00 79.19 106 ASP A CA 1
ATOM 918 C C . ASP A 1 106 ? -2.725 -5.887 9.750 1.00 79.19 106 ASP A C 1
ATOM 920 O O . ASP A 1 106 ? -3.336 -5.263 10.616 1.00 79.19 106 ASP A O 1
ATOM 924 N N . HIS A 1 107 ? -1.503 -5.520 9.356 1.00 79.44 107 HIS A N 1
ATOM 925 C CA . HIS A 1 107 ? -0.785 -4.410 9.976 1.00 79.44 107 HIS A CA 1
ATOM 926 C C . HIS A 1 107 ? -1.529 -3.067 9.877 1.00 79.44 107 HIS A C 1
ATOM 928 O O . HIS A 1 107 ? -1.561 -2.287 10.829 1.00 79.44 107 HIS A O 1
ATOM 934 N N . MET A 1 108 ? -2.127 -2.760 8.723 1.00 74.81 108 MET A N 1
ATOM 935 C CA . MET A 1 108 ? -2.903 -1.526 8.564 1.00 74.81 108 MET A CA 1
ATOM 936 C C . MET A 1 108 ? -4.179 -1.530 9.418 1.00 74.81 108 MET A C 1
ATOM 938 O O . MET A 1 108 ? -4.572 -0.474 9.916 1.00 74.81 108 MET A O 1
ATOM 942 N N . ASN A 1 109 ? -4.813 -2.689 9.602 1.00 72.94 109 ASN A N 1
ATOM 943 C CA . ASN A 1 109 ? -5.966 -2.845 10.484 1.00 72.94 109 ASN A CA 1
ATOM 944 C C . ASN A 1 109 ? -5.561 -2.656 11.949 1.00 72.94 109 ASN A C 1
ATOM 946 O O . ASN A 1 109 ? -6.205 -1.882 12.645 1.00 72.94 109 ASN A O 1
ATOM 950 N N . GLU A 1 110 ? -4.444 -3.239 12.388 1.00 81.31 110 GLU A N 1
ATOM 951 C CA . GLU A 1 110 ? -3.907 -3.028 13.740 1.00 81.31 110 GLU A CA 1
ATOM 952 C C . GLU A 1 110 ? -3.645 -1.544 14.035 1.00 81.31 110 GLU A C 1
ATOM 954 O O . GLU A 1 110 ? -4.048 -1.025 15.079 1.00 81.31 110 GLU A O 1
ATOM 959 N N . LEU A 1 111 ? -2.997 -0.831 13.103 1.00 75.62 111 LEU A N 1
ATOM 960 C CA . LEU A 1 111 ? -2.749 0.608 13.239 1.00 75.62 111 LEU A CA 1
ATOM 961 C C . LEU A 1 111 ? -4.054 1.405 13.317 1.00 75.62 111 LEU A C 1
ATOM 963 O O . LEU A 1 111 ? -4.160 2.348 14.105 1.00 75.62 111 LEU A O 1
ATOM 967 N N . ARG A 1 112 ? -5.050 1.027 12.512 1.00 73.06 112 ARG A N 1
ATOM 968 C CA . ARG A 1 112 ? -6.373 1.651 12.523 1.00 73.06 112 ARG A CA 1
ATOM 969 C C . ARG A 1 112 ? -7.089 1.413 13.848 1.00 73.06 112 ARG A C 1
ATOM 971 O O . ARG A 1 112 ? -7.611 2.367 14.417 1.00 73.06 112 ARG A O 1
ATOM 978 N N . ASP A 1 113 ? -7.108 0.182 14.340 1.00 81.56 113 ASP A N 1
ATOM 979 C CA . ASP A 1 113 ? -7.771 -0.179 15.592 1.00 81.56 113 ASP A CA 1
ATOM 980 C C . ASP A 1 113 ? -7.134 0.546 16.774 1.00 81.56 113 ASP A C 1
ATOM 982 O O . ASP A 1 113 ? -7.836 1.069 17.641 1.00 81.56 113 ASP A O 1
ATOM 986 N N . LYS A 1 114 ? -5.800 0.651 16.780 1.00 81.62 114 LYS A N 1
ATOM 987 C CA . LYS A 1 114 ? -5.069 1.446 17.768 1.00 81.62 114 LYS A CA 1
ATOM 988 C C . LYS A 1 114 ? -5.476 2.920 17.719 1.00 81.62 114 LYS A C 1
ATOM 990 O O . LYS A 1 114 ? -5.836 3.479 18.750 1.00 81.62 114 LYS A O 1
ATOM 995 N N . TYR A 1 115 ? -5.490 3.525 16.531 1.00 78.25 115 TYR A N 1
ATOM 996 C CA . TYR A 1 115 ? -5.907 4.917 16.353 1.00 78.25 115 TYR A CA 1
ATOM 997 C C . TYR A 1 115 ? -7.350 5.165 16.818 1.00 78.25 115 TYR A C 1
ATOM 999 O O . TYR A 1 115 ? -7.632 6.170 17.470 1.00 78.25 115 TYR A O 1
ATOM 1007 N N . LEU A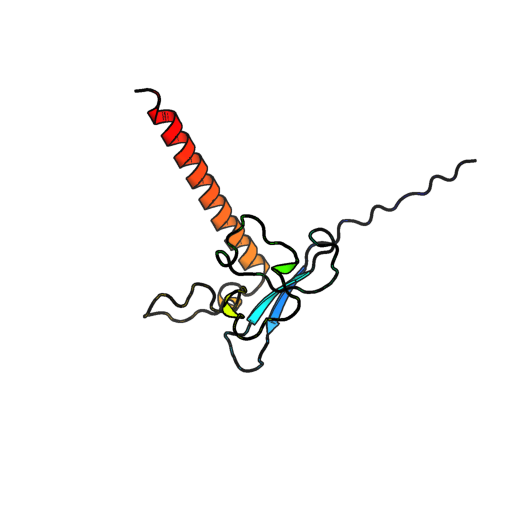 1 116 ? -8.275 4.258 16.491 1.00 80.06 116 LEU A N 1
ATOM 1008 C CA . LEU A 1 116 ? -9.675 4.365 16.902 1.00 80.06 116 LEU A CA 1
ATOM 1009 C C . LEU A 1 116 ? -9.813 4.296 18.427 1.00 80.06 116 LEU A C 1
ATOM 1011 O O . LEU A 1 116 ? -10.479 5.153 19.003 1.00 80.06 116 LEU A O 1
ATOM 1015 N N . LYS A 1 117 ? -9.111 3.363 19.084 1.00 88.75 117 LYS A N 1
ATOM 1016 C CA . LYS A 1 117 ? -9.064 3.272 20.553 1.00 88.75 117 LYS A CA 1
ATOM 1017 C C . LYS A 1 117 ? -8.503 4.544 21.194 1.00 88.75 117 LYS A C 1
ATOM 1019 O O . LYS A 1 117 ? -9.082 5.050 22.151 1.00 88.75 117 LYS A O 1
ATOM 1024 N N . GLU A 1 118 ? -7.412 5.089 20.656 1.00 84.38 118 GLU A N 1
ATOM 1025 C CA . GLU A 1 118 ? -6.821 6.349 21.133 1.00 84.38 118 GLU A CA 1
ATOM 1026 C C . GLU A 1 118 ? -7.813 7.517 20.996 1.00 84.38 118 GLU A C 1
ATOM 1028 O O . GLU A 1 118 ? -7.988 8.307 21.924 1.00 84.38 118 GLU A O 1
ATOM 1033 N N . LYS A 1 119 ? -8.539 7.599 19.873 1.00 82.50 119 LYS A N 1
ATOM 1034 C CA . LYS A 1 119 ? -9.567 8.628 19.650 1.00 82.50 119 LYS A CA 1
ATOM 1035 C C . LYS A 1 119 ? -10.764 8.495 20.585 1.00 82.50 119 LYS A C 1
ATOM 1037 O O . LYS A 1 119 ? -11.275 9.512 21.060 1.00 82.50 119 LYS A O 1
ATOM 1042 N N . GLU A 1 120 ? -11.210 7.274 20.855 1.00 86.12 120 GLU A N 1
ATOM 1043 C CA . GLU A 1 120 ? -12.274 7.007 21.824 1.00 86.12 120 GLU A CA 1
ATOM 1044 C C . GLU A 1 120 ? -11.858 7.457 23.229 1.00 86.12 120 GLU A C 1
ATOM 1046 O O . GLU A 1 120 ? -12.607 8.196 23.872 1.00 86.12 120 GLU A O 1
ATOM 1051 N N . GLN A 1 121 ? -10.639 7.126 23.662 1.00 82.69 121 GLN A N 1
ATOM 1052 C CA . GLN A 1 121 ? -10.089 7.558 24.952 1.00 82.69 121 GLN A CA 1
ATOM 1053 C C . GLN A 1 121 ? -9.947 9.083 25.053 1.00 82.69 121 GLN A C 1
ATOM 1055 O O . GLN A 1 121 ? -10.382 9.677 26.039 1.00 82.69 121 GLN A O 1
ATOM 1060 N N . GLU A 1 122 ? -9.417 9.746 24.020 1.00 84.94 122 GLU A N 1
ATOM 1061 C CA . GLU A 1 122 ? -9.364 11.213 23.957 1.00 84.94 122 GLU A CA 1
ATOM 1062 C C . GLU A 1 122 ? -10.761 11.841 24.081 1.00 84.94 122 GLU A C 1
ATOM 1064 O O . GLU A 1 122 ? -10.933 12.872 24.734 1.00 84.94 122 GLU A O 1
ATOM 1069 N N . SER A 1 123 ? -11.771 11.232 23.451 1.00 79.56 123 SER A N 1
ATOM 1070 C CA . SER A 1 123 ? -13.151 11.719 23.504 1.00 79.56 123 SER A CA 1
ATOM 1071 C C . SER A 1 123 ? -13.800 11.510 24.877 1.00 79.56 123 SER A C 1
ATOM 1073 O O . SER A 1 123 ? -14.525 12.390 25.343 1.00 79.56 123 SER A O 1
ATOM 1075 N N . ALA A 1 124 ? -13.502 10.393 25.550 1.00 75.81 124 ALA A N 1
ATOM 1076 C CA . ALA A 1 124 ? -13.973 10.098 26.898 1.00 75.81 124 ALA A CA 1
ATOM 1077 C C . ALA A 1 124 ? -13.346 11.048 27.930 1.00 75.81 124 ALA A C 1
ATOM 1079 O O . ALA A 1 124 ? -14.069 11.648 28.724 1.00 75.81 124 ALA A O 1
ATOM 1080 N N . ASN A 1 125 ? -12.033 11.286 27.845 1.00 74.19 125 ASN A N 1
ATOM 1081 C CA . ASN A 1 125 ? -11.324 12.224 28.720 1.00 74.19 125 ASN A CA 1
ATOM 1082 C C . ASN A 1 125 ? -11.826 13.668 28.550 1.00 74.19 125 ASN A C 1
ATOM 1084 O O . ASN A 1 125 ? -12.019 14.378 29.535 1.00 74.19 125 ASN A O 1
ATOM 1088 N N . LYS A 1 126 ? -12.122 14.095 27.313 1.00 72.31 126 LYS A N 1
ATOM 1089 C CA . LYS A 1 126 ? -12.723 15.416 27.048 1.00 72.31 126 LYS A CA 1
ATOM 1090 C C . LYS A 1 126 ? -14.139 15.560 27.604 1.00 72.31 126 LYS A C 1
ATOM 1092 O O . LYS A 1 126 ? -14.503 16.652 28.020 1.00 72.31 126 LYS A O 1
ATOM 1097 N N . LYS A 1 127 ? -14.938 14.487 27.612 1.00 68.31 127 LYS A N 1
ATOM 1098 C CA . LYS A 1 127 ? -16.280 14.496 28.220 1.00 68.31 127 LYS A CA 1
ATOM 1099 C C . LYS A 1 127 ? -16.223 14.478 29.751 1.00 68.31 127 LYS A C 1
ATOM 1101 O O . LYS A 1 127 ? -17.052 15.127 30.376 1.00 68.31 127 LYS A O 1
ATOM 1106 N N . GLY A 1 128 ? -15.240 13.794 30.339 1.00 58.88 128 GLY A N 1
ATOM 1107 C CA . GLY A 1 128 ? -15.013 13.776 31.788 1.00 58.88 128 GLY A CA 1
ATOM 1108 C C . GLY A 1 128 ? -14.559 15.123 32.365 1.00 58.88 128 GLY A C 1
ATOM 1109 O O . GLY A 1 128 ? -14.928 15.455 33.482 1.00 58.88 128 GLY A O 1
ATOM 1110 N N . MET A 1 129 ? -13.836 15.940 31.591 1.00 55.31 129 MET A N 1
ATOM 1111 C CA . MET A 1 129 ? -13.394 17.285 32.006 1.00 55.31 129 MET A CA 1
ATOM 1112 C C . MET A 1 129 ? -14.512 18.339 32.105 1.00 55.31 129 MET A C 1
ATOM 1114 O O . MET A 1 129 ? -14.251 19.428 32.598 1.00 55.31 129 MET A O 1
ATOM 1118 N N . ILE A 1 130 ? -15.730 18.060 31.628 1.00 55.53 130 ILE A N 1
ATOM 1119 C CA . ILE A 1 130 ? -16.850 19.024 31.665 1.00 55.53 130 ILE A CA 1
ATOM 1120 C C . ILE A 1 130 ? -17.593 18.981 33.018 1.00 55.53 130 ILE A C 1
ATOM 1122 O O . ILE A 1 130 ? -18.423 19.843 33.292 1.00 55.53 130 ILE A O 1
ATOM 1126 N N . ILE A 1 131 ? -17.280 18.017 33.891 1.00 50.31 131 ILE A N 1
ATOM 1127 C CA . ILE A 1 131 ? -17.875 17.895 35.228 1.00 50.31 131 ILE A CA 1
ATOM 1128 C C . ILE A 1 131 ? -16.781 18.101 36.281 1.00 50.31 131 ILE A C 1
ATOM 1130 O O . ILE A 1 131 ? -16.373 17.143 36.927 1.00 50.31 131 ILE A O 1
ATOM 1134 N N . LEU A 1 132 ? -16.276 19.327 36.419 1.00 42.16 132 LEU A N 1
ATOM 1135 C CA . LEU A 1 132 ? -15.558 19.816 37.604 1.00 42.16 132 LEU A CA 1
ATOM 1136 C C . LEU A 1 132 ? -15.745 21.331 37.709 1.00 42.16 132 LEU A C 1
ATOM 1138 O O . LEU A 1 132 ? -15.451 22.023 36.708 1.00 42.16 132 LEU A O 1
#

Radius of gyration: 20.46 Å; chains: 1; bounding box: 69×39×53 Å

Foldseek 3Di:
DDDDDPPPPPDFDDKDKDWDAPDPPDLFRTFIWIAGCPQAVGRAIWFAFDPPLDPDPDDDPVNTHRDDDPPCNLRTHTQCNPPPPDDPDPRQTNCNCPVDVVSVVVVVVVVVVVVVVVVVVVVVVVVVVVPD

Secondary structure (DSSP, 8-state):
---------PPPPPPEEEEEESSSS-GGGEEEEEEEHHHHSEEEEEEPBPTTT-SSSS--GGGS-SSPPTT-GGGB-BTTTT-TT-TT-----HHHH-SSHHHHHHHHHHHHHHHHHHHHHHHHHHHHTT--

Sequence (132 aa):
MKKLEERVEEAPEKTQYRIKKVRKDFCGDRYLQFKSKNKCKINVWRYVPCEGWHRNRYVKGKDCPTSLPYMRETAFLHSLHRKERNPELRLMQFTEKYPNIQDYFDHMNELRDKYLKEKEQESANKKGMIIL

pLDDT: mean 70.25, std 13.6, range [40.53, 89.38]